Protein AF-A0A838VE76-F1 (afdb_monomer_lite)

Radius of gyration: 12.75 Å; chains: 1; bounding box: 34×27×24 Å

pLDDT: mean 85.64, std 15.6, range [34.88, 96.81]

Secondary structure (DSSP, 8-state):
-------PPP-SSEEEET-BGGGTSTT----B-SEEEE-SSHHHHHHHHHTS-TTS--------

Structure (mmCIF, N/CA/C/O backbone):
data_AF-A0A838VE76-F1
#
_entry.id   AF-A0A838VE76-F1
#
loop_
_atom_site.group_PDB
_atom_site.id
_atom_site.type_symbol
_atom_site.label_atom_id
_atom_site.label_alt_id
_atom_site.label_comp_id
_atom_site.label_asym_id
_atom_site.label_entity_id
_atom_site.label_seq_id
_atom_site.pdbx_PDB_ins_code
_atom_site.Cartn_x
_atom_site.Cartn_y
_atom_site.Cartn_z
_atom_site.occupancy
_atom_site.B_iso_or_equiv
_atom_site.auth_seq_id
_atom_site.auth_comp_id
_atom_site.auth_asym_id
_atom_site.auth_atom_id
_atom_site.pdbx_PDB_model_num
ATOM 1 N N . MET A 1 1 ? -12.582 -14.763 15.832 1.00 38.19 1 MET A N 1
ATOM 2 C CA . MET A 1 1 ? -12.438 -14.581 14.372 1.00 38.19 1 MET A CA 1
ATOM 3 C C . MET A 1 1 ? -13.654 -13.807 13.895 1.00 38.19 1 MET A C 1
ATOM 5 O O . MET A 1 1 ? -14.634 -14.411 13.484 1.00 38.19 1 MET A O 1
ATOM 9 N N . THR A 1 2 ? -13.648 -12.488 14.066 1.00 34.88 2 THR A N 1
ATOM 10 C CA . THR A 1 2 ? -14.780 -11.646 13.663 1.00 34.88 2 THR A CA 1
ATOM 11 C C . THR A 1 2 ? -14.397 -11.012 12.339 1.00 34.88 2 THR A C 1
ATOM 13 O O . THR A 1 2 ? -13.458 -10.226 12.283 1.00 34.88 2 THR A O 1
ATOM 16 N N . ALA A 1 3 ? -15.058 -11.433 11.264 1.00 46.91 3 ALA A N 1
ATOM 17 C CA . ALA A 1 3 ? -14.901 -10.826 9.955 1.00 46.91 3 ALA A CA 1
ATOM 18 C C . ALA A 1 3 ? -15.544 -9.437 10.001 1.00 46.91 3 ALA A C 1
ATOM 20 O O . ALA A 1 3 ? -16.771 -9.317 9.979 1.00 46.91 3 ALA A O 1
ATOM 21 N N . THR A 1 4 ? -14.729 -8.389 10.102 1.00 48.56 4 THR A N 1
ATOM 22 C CA . THR A 1 4 ? -15.213 -7.032 9.870 1.00 48.56 4 THR A CA 1
ATOM 23 C C . T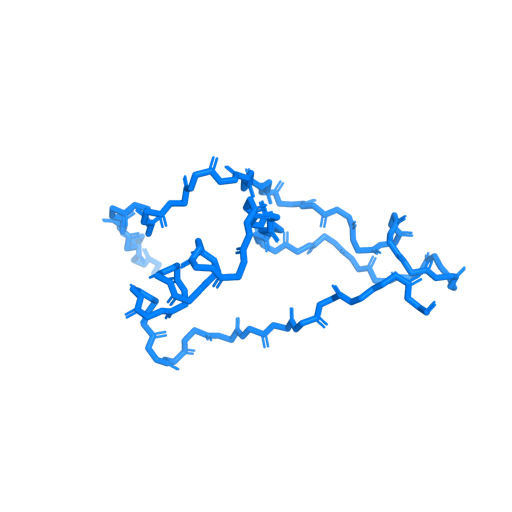HR A 1 4 ? -15.530 -6.931 8.384 1.00 48.56 4 THR A C 1
ATOM 25 O O . THR A 1 4 ? -14.642 -6.841 7.540 1.00 48.56 4 THR A O 1
ATOM 28 N N . CYS A 1 5 ? -16.817 -7.017 8.058 1.00 47.19 5 CYS A N 1
ATOM 29 C CA . CYS A 1 5 ? -17.351 -6.719 6.7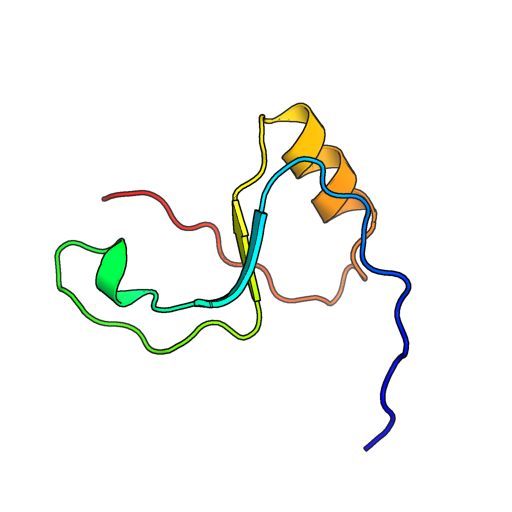37 1.00 47.19 5 CYS A CA 1
ATOM 30 C C . CYS A 1 5 ? -17.221 -5.202 6.510 1.00 47.19 5 CYS A C 1
ATOM 32 O O . CYS A 1 5 ? -18.189 -4.458 6.642 1.00 47.19 5 CYS A O 1
ATOM 34 N N . LEU A 1 6 ? -15.996 -4.716 6.294 1.00 51.69 6 LEU A N 1
ATOM 35 C CA . LEU A 1 6 ? -15.750 -3.313 5.992 1.00 51.69 6 LEU A CA 1
ATOM 36 C C . LEU A 1 6 ? -16.150 -3.086 4.542 1.00 51.69 6 LEU A C 1
ATOM 38 O O . LEU A 1 6 ? -15.582 -3.685 3.626 1.00 51.69 6 LEU A O 1
ATOM 42 N N . ALA A 1 7 ? -17.132 -2.210 4.343 1.00 54.78 7 ALA A N 1
ATOM 43 C CA . ALA A 1 7 ? -17.284 -1.504 3.085 1.00 54.78 7 ALA A CA 1
ATOM 44 C C . ALA A 1 7 ? -15.886 -1.040 2.659 1.00 54.78 7 ALA A C 1
ATOM 46 O O . ALA A 1 7 ? -15.223 -0.305 3.391 1.00 54.78 7 ALA A O 1
ATOM 47 N N . ARG A 1 8 ? -15.399 -1.586 1.543 1.00 62.34 8 ARG A N 1
ATOM 48 C CA . ARG A 1 8 ? -14.030 -1.360 1.083 1.00 62.34 8 ARG A CA 1
ATOM 49 C C . ARG A 1 8 ? -13.797 0.152 1.007 1.00 62.34 8 ARG A C 1
ATOM 51 O O . ARG A 1 8 ? -14.661 0.828 0.436 1.00 62.34 8 ARG A O 1
ATOM 58 N N . PRO A 1 9 ? -12.689 0.683 1.553 1.00 76.62 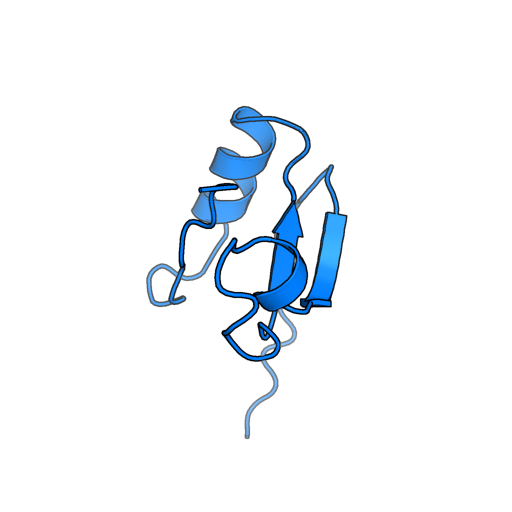9 PRO A N 1
ATOM 59 C CA . PRO A 1 9 ? -12.392 2.098 1.418 1.00 76.62 9 PRO A CA 1
ATOM 60 C C . PRO A 1 9 ? -12.452 2.481 -0.066 1.00 76.62 9 PRO A C 1
ATOM 62 O O . PRO A 1 9 ? -12.018 1.685 -0.911 1.00 76.62 9 PRO A O 1
ATOM 65 N N . PRO A 1 10 ? -13.035 3.639 -0.409 1.00 82.19 10 PRO A N 1
ATOM 66 C CA . PRO A 1 10 ? -13.147 4.053 -1.796 1.00 82.19 10 PRO A CA 1
ATOM 67 C C . PRO A 1 10 ? -11.745 4.185 -2.396 1.00 82.19 10 PRO A C 1
ATOM 69 O O . PRO A 1 10 ? -10.906 4.909 -1.865 1.00 82.19 10 PRO A O 1
ATOM 72 N N . LEU A 1 11 ? -11.512 3.462 -3.490 1.00 92.50 11 LEU A N 1
ATOM 73 C CA . LEU A 1 11 ? -10.299 3.538 -4.294 1.00 92.50 11 LEU A CA 1
ATOM 74 C C . LEU A 1 11 ? -10.699 3.513 -5.771 1.00 92.50 11 LEU A C 1
ATOM 76 O O . LEU A 1 11 ? -11.442 2.623 -6.189 1.00 92.50 11 LEU A O 1
ATOM 80 N N . GLU A 1 12 ? -10.216 4.479 -6.547 1.00 94.88 12 GLU A N 1
ATOM 81 C CA . GLU A 1 12 ? -10.360 4.497 -8.009 1.00 94.88 12 GLU A CA 1
ATOM 82 C C . GLU A 1 12 ? -9.325 3.601 -8.703 1.00 94.88 12 GLU A C 1
ATOM 84 O O . GLU A 1 12 ? -9.576 3.100 -9.798 1.00 94.88 12 GLU A O 1
ATOM 89 N N . GLY A 1 13 ? -8.159 3.427 -8.080 1.00 94.31 13 GLY A N 1
ATOM 90 C CA . GLY A 1 13 ? -7.108 2.512 -8.505 1.00 94.31 13 GLY A CA 1
ATOM 91 C C . GLY A 1 13 ? -7.414 1.026 -8.269 1.00 94.31 13 GLY A C 1
ATOM 92 O O . GLY A 1 13 ? -8.558 0.573 -8.262 1.00 94.31 13 GLY A O 1
ATOM 93 N N . GLU A 1 14 ? -6.359 0.235 -8.086 1.00 94.56 14 GLU A N 1
ATOM 94 C CA . GLU A 1 14 ? -6.432 -1.226 -8.007 1.00 94.56 14 GLU A CA 1
ATOM 95 C C . GLU A 1 14 ? -6.151 -1.744 -6.592 1.00 94.56 14 GLU A C 1
ATOM 97 O O . GLU A 1 14 ? -5.256 -1.257 -5.898 1.00 94.56 14 GLU A O 1
ATOM 102 N N . ILE A 1 15 ? -6.885 -2.785 -6.190 1.00 94.12 15 ILE A N 1
ATOM 103 C CA . ILE A 1 15 ? -6.643 -3.543 -4.959 1.00 94.12 15 ILE A CA 1
ATOM 104 C C . ILE A 1 15 ? -6.454 -5.008 -5.327 1.00 94.12 15 ILE A C 1
ATOM 106 O O . ILE A 1 15 ? -7.346 -5.625 -5.909 1.00 94.12 15 ILE A O 1
ATOM 110 N N . VAL A 1 16 ? -5.315 -5.574 -4.937 1.00 93.38 16 VAL A N 1
ATOM 111 C CA . VAL A 1 16 ? -4.989 -6.988 -5.131 1.00 93.38 16 VAL A CA 1
ATOM 112 C C . VAL A 1 16 ? -4.830 -7.664 -3.780 1.00 93.38 16 VAL A C 1
ATOM 114 O O . VAL A 1 16 ? -3.954 -7.308 -2.995 1.00 93.38 16 VAL A O 1
ATOM 117 N N . HIS A 1 17 ? -5.651 -8.675 -3.520 1.00 94.25 17 HIS A N 1
ATOM 118 C CA . HIS A 1 17 ? -5.451 -9.559 -2.376 1.00 94.25 17 HIS A CA 1
ATOM 119 C C . HIS A 1 17 ? -4.270 -10.495 -2.639 1.00 94.25 17 HIS A C 1
ATOM 121 O O . HIS A 1 17 ? -4.192 -11.093 -3.712 1.00 94.25 17 HIS A O 1
ATOM 127 N N . GLY A 1 18 ? -3.369 -10.650 -1.668 1.00 93.75 18 GLY A N 1
ATOM 128 C CA . GLY A 1 18 ? -2.236 -11.567 -1.812 1.00 93.75 18 GLY A CA 1
ATOM 129 C C . GLY A 1 18 ? -1.168 -11.099 -2.809 1.00 93.75 18 GLY A C 1
ATOM 130 O O . GLY A 1 18 ? -0.426 -11.930 -3.329 1.00 93.75 18 GLY A O 1
ATOM 131 N N . GLY A 1 19 ? -1.102 -9.800 -3.123 1.00 93.38 19 GLY A N 1
ATOM 132 C CA . GLY A 1 19 ? -0.142 -9.263 -4.091 1.00 93.38 19 GLY A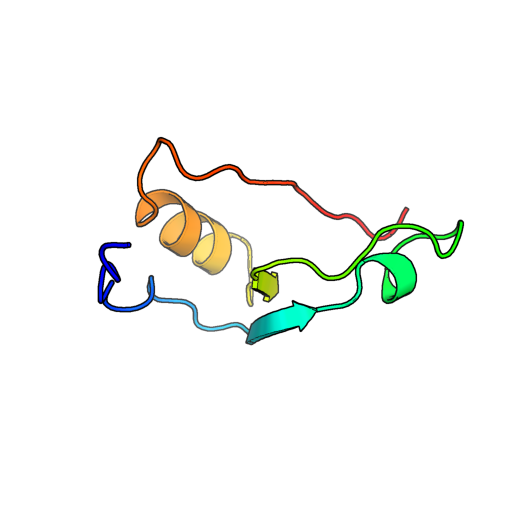 CA 1
ATOM 133 C C . GLY A 1 19 ? 1.311 -9.516 -3.668 1.00 93.38 19 GLY A C 1
ATOM 134 O O . GLY A 1 19 ? 1.683 -9.237 -2.528 1.00 93.38 19 GLY A O 1
ATOM 135 N N . SER A 1 20 ? 2.132 -10.040 -4.582 1.00 92.88 20 SER A N 1
ATOM 136 C CA . SER A 1 20 ? 3.548 -10.351 -4.340 1.00 92.88 20 SER A CA 1
ATOM 137 C C . SER A 1 20 ? 4.376 -9.074 -4.189 1.00 92.88 20 SER A C 1
ATOM 139 O O . SER A 1 20 ? 4.445 -8.259 -5.109 1.00 92.88 20 SER A O 1
ATOM 141 N N . LEU A 1 21 ? 5.046 -8.904 -3.046 1.00 91.25 21 LEU A N 1
ATOM 142 C CA . LEU A 1 21 ? 5.997 -7.803 -2.854 1.00 91.25 21 LEU A CA 1
ATOM 143 C C . LEU A 1 21 ? 7.292 -8.012 -3.656 1.00 91.25 21 LEU A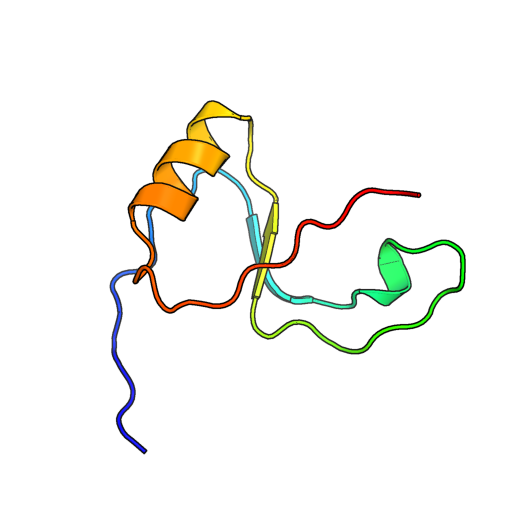 C 1
ATOM 145 O O . LEU A 1 21 ? 7.891 -7.040 -4.120 1.00 91.25 21 LEU A O 1
ATOM 149 N N . ALA A 1 22 ? 7.685 -9.269 -3.884 1.00 91.00 22 ALA A N 1
ATOM 150 C CA . ALA A 1 22 ? 8.862 -9.639 -4.672 1.00 91.00 22 ALA A CA 1
ATOM 151 C C . ALA A 1 22 ? 8.807 -9.134 -6.127 1.00 91.00 22 ALA A C 1
ATOM 153 O O . ALA A 1 22 ? 9.847 -8.970 -6.774 1.00 91.00 22 ALA A O 1
ATOM 154 N N . ASP A 1 23 ? 7.613 -8.837 -6.640 1.00 89.19 23 ASP A N 1
ATOM 155 C CA . ASP A 1 23 ? 7.426 -8.313 -7.993 1.00 89.19 23 ASP A CA 1
ATOM 156 C C . ASP A 1 23 ? 7.947 -6.871 -8.123 1.00 89.19 23 ASP A C 1
ATOM 158 O O . ASP A 1 23 ? 8.389 -6.481 -9.207 1.00 89.19 23 ASP A O 1
ATOM 162 N N . PHE A 1 24 ? 7.969 -6.115 -7.018 1.00 85.88 24 PHE A N 1
ATOM 163 C CA . PHE A 1 24 ? 8.265 -4.677 -6.993 1.00 85.88 24 PHE A CA 1
ATOM 164 C C . PHE A 1 24 ? 9.629 -4.321 -6.402 1.00 85.88 24 PHE A C 1
ATOM 166 O O . PHE A 1 24 ? 10.087 -3.199 -6.596 1.00 85.88 24 PHE A O 1
ATOM 173 N N . ILE A 1 25 ? 10.292 -5.244 -5.703 1.00 84.50 25 ILE A N 1
ATOM 174 C CA . ILE A 1 25 ? 11.581 -4.962 -5.065 1.00 84.50 25 ILE A CA 1
ATOM 175 C C . ILE A 1 25 ? 12.749 -5.619 -5.806 1.00 84.50 25 ILE A C 1
ATOM 177 O O . ILE A 1 25 ? 12.671 -6.773 -6.230 1.00 84.50 25 ILE A O 1
ATOM 181 N N . TRP A 1 26 ? 13.875 -4.905 -5.916 1.00 84.81 26 TRP A N 1
ATOM 182 C CA . TRP A 1 26 ? 15.059 -5.365 -6.658 1.00 84.81 26 TRP A CA 1
ATOM 183 C C . TRP A 1 26 ? 15.599 -6.717 -6.176 1.00 84.81 26 TRP A C 1
ATOM 185 O O . TRP A 1 26 ? 15.932 -7.585 -6.978 1.00 84.81 26 TRP A O 1
ATOM 195 N N . PHE A 1 27 ? 15.643 -6.921 -4.857 1.00 88.38 27 PHE A N 1
ATOM 196 C CA . PHE A 1 27 ? 16.125 -8.167 -4.259 1.00 88.38 27 PHE A CA 1
ATOM 197 C C . PHE A 1 27 ? 15.185 -9.361 -4.468 1.00 88.38 27 PHE A C 1
ATOM 199 O O . PHE A 1 27 ? 15.561 -10.476 -4.115 1.00 88.38 27 PHE A O 1
ATOM 206 N N . ARG A 1 28 ? 13.989 -9.154 -5.042 1.00 87.06 28 ARG A N 1
ATOM 207 C CA . ARG A 1 28 ? 12.975 -10.197 -5.273 1.00 87.06 28 ARG A CA 1
ATOM 208 C C . ARG A 1 28 ? 12.594 -10.968 -4.003 1.00 87.06 28 ARG A C 1
ATOM 210 O O . ARG A 1 28 ? 12.324 -12.164 -4.048 1.00 87.06 28 ARG A O 1
ATOM 217 N N . THR A 1 29 ? 12.589 -10.288 -2.862 1.00 88.19 29 THR A N 1
ATOM 218 C CA . THR A 1 29 ? 12.194 -10.844 -1.560 1.00 88.19 29 THR A CA 1
ATOM 219 C C . THR A 1 29 ? 10.836 -10.291 -1.101 1.00 88.19 29 THR A C 1
ATOM 221 O O . THR A 1 29 ? 10.226 -9.464 -1.770 1.00 88.19 29 THR A O 1
ATOM 224 N N . GLY A 1 30 ? 10.331 -10.761 0.041 1.00 86.94 30 GLY A N 1
ATOM 225 C CA . GLY A 1 30 ? 9.031 -10.341 0.575 1.00 86.94 30 GLY A CA 1
ATOM 226 C C . GLY A 1 30 ? 7.873 -11.221 0.099 1.00 86.94 30 GLY A C 1
ATOM 227 O O . GLY A 1 30 ? 7.789 -11.603 -1.065 1.00 86.94 30 GLY A O 1
ATOM 228 N N . GLY A 1 31 ? 7.003 -11.588 1.042 1.00 90.12 31 GLY A N 1
ATOM 229 C CA . GLY A 1 31 ? 5.850 -12.452 0.796 1.00 90.12 31 GLY A CA 1
ATOM 230 C C . GLY A 1 31 ? 4.664 -11.724 0.158 1.00 90.12 31 GLY A C 1
ATOM 231 O O . GLY A 1 31 ? 4.766 -10.579 -0.281 1.00 90.12 31 GLY A O 1
ATOM 232 N N . ALA A 1 32 ? 3.521 -12.405 0.133 1.00 94.62 32 ALA A N 1
ATOM 233 C CA . ALA A 1 32 ? 2.257 -11.817 -0.286 1.00 94.62 32 ALA A CA 1
ATOM 234 C C . ALA A 1 32 ? 1.758 -10.800 0.753 1.00 94.62 32 ALA A C 1
ATOM 236 O O . ALA A 1 32 ? 1.660 -11.118 1.939 1.00 94.62 32 ALA A O 1
ATOM 237 N N . ALA A 1 33 ? 1.420 -9.592 0.305 1.00 94.00 33 ALA A N 1
ATOM 238 C CA . ALA A 1 33 ? 0.688 -8.628 1.113 1.00 94.00 33 ALA A CA 1
ATOM 239 C C . ALA A 1 33 ? -0.762 -9.094 1.298 1.00 94.00 33 ALA A C 1
ATOM 241 O O . ALA A 1 33 ? -1.352 -9.661 0.379 1.00 94.00 33 ALA A O 1
ATOM 242 N N . GLU A 1 34 ? -1.372 -8.800 2.447 1.00 93.44 34 GLU A N 1
ATOM 243 C CA . GLU A 1 34 ? -2.814 -9.023 2.626 1.00 93.44 34 GLU A CA 1
ATOM 244 C C . GLU A 1 34 ? -3.613 -8.256 1.565 1.00 93.44 34 GLU A C 1
ATOM 246 O O . GLU A 1 34 ? -4.476 -8.822 0.888 1.00 93.44 34 GLU A O 1
ATOM 251 N N . LEU A 1 35 ? -3.246 -6.985 1.374 1.00 93.25 35 LEU A N 1
ATOM 252 C CA . LEU A 1 35 ? -3.740 -6.093 0.337 1.00 93.25 35 LEU A CA 1
ATOM 253 C C . LEU A 1 35 ? -2.570 -5.327 -0.277 1.00 93.25 35 LEU A C 1
ATOM 255 O O . LEU A 1 35 ? -1.829 -4.640 0.423 1.00 93.25 35 LEU A O 1
ATOM 259 N N . LEU A 1 36 ? -2.442 -5.405 -1.596 1.00 93.81 36 LEU A N 1
ATOM 260 C CA . LEU A 1 36 ? -1.582 -4.536 -2.381 1.00 93.81 36 LEU A CA 1
ATOM 261 C C . LEU A 1 36 ? -2.453 -3.499 -3.090 1.00 93.81 36 LEU A C 1
ATOM 263 O O . LEU A 1 36 ? -3.257 -3.838 -3.959 1.00 93.81 36 LEU A O 1
ATOM 267 N N . VAL A 1 37 ? -2.286 -2.239 -2.702 1.00 94.56 37 VAL A N 1
ATOM 268 C CA . VAL A 1 37 ? -3.084 -1.109 -3.186 1.00 94.56 37 VAL A CA 1
ATOM 269 C C . VAL A 1 37 ? -2.245 -0.269 -4.140 1.00 94.56 37 VAL A C 1
ATOM 271 O O . VAL A 1 37 ? -1.149 0.165 -3.788 1.00 94.56 37 VAL A O 1
ATOM 274 N N . ARG A 1 38 ? -2.762 -0.024 -5.345 1.00 94.06 38 ARG A N 1
ATOM 275 C CA . ARG A 1 38 ? -2.159 0.871 -6.340 1.00 94.06 38 ARG A CA 1
ATOM 276 C C . ARG A 1 38 ? -3.138 2.010 -6.628 1.00 94.06 38 ARG A C 1
ATOM 278 O O . ARG A 1 38 ? -4.051 1.816 -7.429 1.00 94.06 38 ARG A O 1
ATOM 285 N N . PRO A 1 39 ? -2.994 3.167 -5.959 1.00 95.38 39 PRO A N 1
ATOM 286 C CA . PRO A 1 39 ? -3.884 4.302 -6.167 1.00 95.38 39 PRO A CA 1
ATOM 287 C C . PRO A 1 39 ? -3.685 4.888 -7.567 1.00 95.38 39 PRO A C 1
ATOM 289 O O . PRO A 1 39 ? -2.584 4.844 -8.120 1.00 95.38 39 PRO A O 1
ATOM 292 N N . LYS A 1 40 ? -4.742 5.471 -8.131 1.00 96.81 40 LYS A N 1
ATOM 293 C CA . LYS A 1 40 ? -4.683 6.161 -9.427 1.00 96.81 40 LYS A CA 1
ATOM 294 C C . LYS A 1 40 ? -3.765 7.386 -9.384 1.00 96.81 40 LYS A C 1
ATOM 296 O O . LYS A 1 40 ? -3.033 7.648 -10.334 1.00 96.81 40 LYS A O 1
ATOM 301 N N . ASP A 1 41 ? -3.828 8.138 -8.287 1.00 95.94 41 ASP A N 1
ATOM 302 C CA . ASP A 1 41 ? -3.039 9.340 -8.032 1.00 95.94 41 ASP A CA 1
ATOM 303 C C . ASP A 1 41 ? -2.932 9.625 -6.518 1.00 95.94 41 ASP A C 1
ATOM 305 O O . ASP A 1 41 ? -3.417 8.864 -5.677 1.00 95.94 41 ASP A O 1
ATOM 309 N N . GLY A 1 42 ? -2.273 10.726 -6.146 1.00 95.69 42 GLY A N 1
ATOM 310 C CA . GLY A 1 42 ? -2.098 11.101 -4.738 1.00 95.69 42 GLY A CA 1
ATOM 311 C C . GLY A 1 42 ? -3.396 11.492 -4.019 1.00 95.69 42 GLY A C 1
ATOM 312 O O . GLY A 1 42 ? -3.498 11.321 -2.803 1.00 95.69 42 GLY A O 1
ATOM 313 N N . GLY A 1 43 ? -4.401 11.991 -4.744 1.00 96.25 43 GLY A N 1
ATOM 314 C CA . GLY A 1 43 ? -5.713 12.297 -4.176 1.00 96.25 43 GLY A CA 1
ATOM 315 C C . GLY A 1 43 ? -6.478 11.023 -3.826 1.00 96.25 43 GLY A C 1
ATOM 316 O O . GLY A 1 43 ? -7.061 10.939 -2.745 1.00 96.25 43 GLY A O 1
ATOM 317 N N . ASP A 1 44 ? -6.417 10.024 -4.705 1.00 96.00 44 ASP A N 1
ATOM 318 C CA . ASP A 1 44 ? -6.963 8.682 -4.479 1.00 96.00 44 ASP A CA 1
ATOM 319 C C . ASP A 1 44 ? -6.303 8.009 -3.262 1.00 96.00 44 ASP A C 1
ATOM 321 O O . ASP A 1 44 ? -6.993 7.541 -2.358 1.00 96.00 44 ASP A O 1
ATOM 325 N N . LEU A 1 45 ? -4.968 8.082 -3.156 1.00 95.00 45 LEU A N 1
ATOM 326 C CA . LEU A 1 45 ? -4.227 7.575 -1.994 1.00 95.00 45 LEU A CA 1
ATOM 327 C C . LEU A 1 45 ? -4.669 8.235 -0.681 1.00 95.00 45 LEU A C 1
ATOM 329 O O . LEU A 1 45 ? -4.914 7.546 0.306 1.00 95.00 45 LEU A O 1
ATOM 333 N N . SER A 1 46 ? -4.766 9.566 -0.663 1.00 95.38 46 SER A N 1
ATOM 334 C CA . SER A 1 46 ? -5.134 10.320 0.541 1.00 95.38 46 SER A CA 1
ATOM 335 C C . SER A 1 46 ? -6.538 9.957 1.033 1.00 95.38 46 SER A C 1
ATOM 337 O O . SER A 1 46 ? -6.738 9.712 2.223 1.00 95.38 46 SER A O 1
ATOM 339 N N . ARG A 1 47 ? -7.505 9.842 0.112 1.00 95.19 47 ARG A N 1
ATOM 340 C CA . ARG A 1 47 ? -8.877 9.414 0.433 1.00 95.19 47 ARG A CA 1
ATOM 341 C C . ARG A 1 47 ? -8.916 7.985 0.961 1.00 95.19 47 ARG A C 1
ATOM 343 O O . ARG A 1 47 ? -9.597 7.740 1.952 1.00 95.19 47 ARG A O 1
ATOM 350 N N . PHE A 1 48 ? -8.180 7.072 0.326 1.00 94.50 48 PHE A N 1
ATOM 351 C CA . PHE A 1 48 ? -8.097 5.681 0.757 1.00 94.50 48 PHE A CA 1
ATOM 352 C C . PHE A 1 48 ? -7.537 5.572 2.179 1.00 94.50 48 PHE A C 1
ATOM 354 O O . PHE A 1 48 ? -8.185 4.986 3.041 1.00 94.50 48 PHE A O 1
ATOM 361 N N . LEU A 1 49 ? -6.380 6.191 2.449 1.00 93.69 49 LEU A N 1
ATOM 362 C CA . LEU A 1 49 ? -5.741 6.159 3.769 1.00 93.69 49 LEU A CA 1
ATOM 363 C C . LEU A 1 49 ? -6.595 6.835 4.846 1.00 93.69 49 LEU A C 1
ATOM 365 O O . LEU A 1 49 ? -6.686 6.323 5.955 1.00 93.69 49 LEU A O 1
ATOM 369 N N . GLY A 1 50 ? -7.258 7.950 4.523 1.00 94.31 50 GLY A N 1
ATOM 370 C CA . GLY A 1 50 ? -8.143 8.651 5.457 1.00 94.31 50 GLY A CA 1
ATOM 371 C C . GLY A 1 50 ? -9.411 7.876 5.832 1.00 94.31 50 GLY A C 1
ATOM 372 O O . GLY A 1 50 ? -10.060 8.223 6.815 1.00 94.31 50 GLY A O 1
ATOM 373 N N . ALA A 1 51 ? -9.770 6.845 5.062 1.00 92.38 51 ALA A N 1
ATOM 374 C CA . ALA A 1 51 ? -10.908 5.971 5.329 1.00 92.38 51 ALA A CA 1
ATOM 375 C C . ALA A 1 51 ? -10.523 4.657 6.038 1.00 92.38 51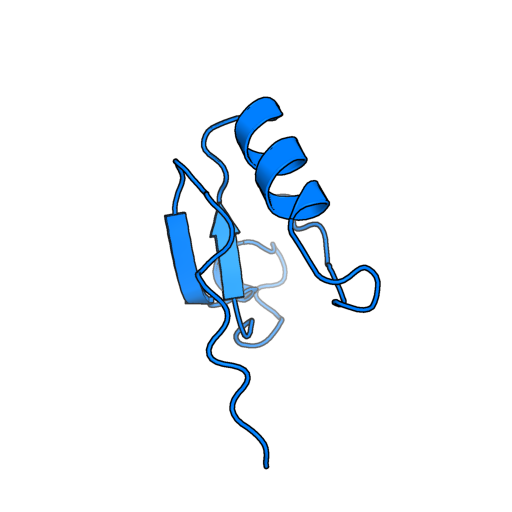 ALA A C 1
ATOM 377 O O . ALA A 1 51 ? -11.414 3.876 6.376 1.00 92.38 51 ALA A O 1
ATOM 378 N N . LEU A 1 52 ? -9.229 4.392 6.253 1.00 91.69 52 LEU A N 1
ATOM 379 C CA . LEU A 1 52 ? -8.774 3.235 7.024 1.00 91.69 52 LEU A CA 1
ATOM 380 C C . LEU A 1 52 ? -8.982 3.453 8.525 1.00 91.69 52 LEU A C 1
ATOM 382 O O . LEU A 1 52 ? -8.957 4.581 9.018 1.00 91.69 52 LEU A O 1
ATOM 386 N N . ASP A 1 53 ? -9.139 2.347 9.256 1.00 91.19 53 ASP A N 1
ATOM 387 C CA . ASP A 1 53 ? -8.973 2.372 10.709 1.00 91.19 53 ASP A CA 1
ATOM 388 C C . ASP A 1 53 ? -7.544 2.870 11.014 1.00 91.19 53 ASP A C 1
ATOM 390 O O . ASP A 1 53 ? -6.605 2.323 10.424 1.00 91.19 53 ASP A O 1
ATOM 394 N N . PRO A 1 54 ? -7.352 3.881 11.884 1.00 91.44 54 PRO A N 1
ATOM 395 C CA . PRO A 1 54 ? -6.030 4.400 12.237 1.00 91.44 54 PRO A CA 1
ATOM 396 C C . PRO A 1 54 ? -5.037 3.341 12.731 1.00 91.44 54 PRO A C 1
ATOM 398 O O . PRO A 1 54 ? -3.832 3.527 12.581 1.00 91.44 54 PRO A O 1
ATOM 401 N N . GLU A 1 55 ? -5.527 2.229 13.283 1.00 94.38 55 GLU A N 1
ATOM 402 C CA . GLU A 1 55 ? -4.705 1.110 13.751 1.00 94.38 55 GLU A CA 1
ATOM 403 C C . GLU A 1 55 ? -4.293 0.153 12.619 1.00 94.38 55 GLU A C 1
ATOM 405 O O . GLU A 1 55 ? -3.533 -0.789 12.846 1.00 94.38 55 GLU A O 1
ATOM 410 N N . THR A 1 56 ? -4.776 0.367 11.388 1.00 92.56 56 THR A N 1
ATOM 411 C CA . THR A 1 56 ? -4.420 -0.456 10.225 1.00 92.56 56 THR A CA 1
ATOM 412 C C . THR A 1 56 ? -2.944 -0.253 9.877 1.00 92.56 56 THR A C 1
ATOM 414 O O . THR A 1 56 ? -2.557 0.851 9.481 1.00 92.56 56 THR A O 1
ATOM 417 N N . PRO A 1 57 ? -2.099 -1.299 9.939 1.00 93.44 57 PRO A N 1
ATOM 418 C CA . PRO A 1 57 ? -0.706 -1.180 9.539 1.00 93.44 57 PRO A CA 1
ATOM 419 C C . PRO A 1 57 ? -0.602 -0.906 8.040 1.00 93.44 57 PRO A C 1
ATOM 421 O O . PRO A 1 57 ? -1.182 -1.618 7.219 1.00 93.44 57 PRO A O 1
ATOM 424 N N . VAL A 1 58 ? 0.182 0.105 7.675 1.00 94.12 58 VAL A N 1
ATOM 425 C CA . VAL A 1 58 ? 0.454 0.452 6.278 1.00 94.12 58 VAL A CA 1
ATOM 426 C C . VAL A 1 58 ? 1.954 0.451 6.020 1.00 94.12 58 VAL A C 1
ATOM 428 O O . VAL A 1 58 ? 2.748 0.892 6.848 1.00 94.12 58 VAL A O 1
ATOM 431 N N . MET A 1 59 ? 2.346 -0.036 4.847 1.00 92.38 59 MET A N 1
ATOM 432 C CA . MET A 1 59 ? 3.726 -0.003 4.376 1.00 92.38 59 MET A CA 1
ATOM 433 C C . MET A 1 59 ? 3.754 0.645 2.998 1.00 92.38 59 MET A C 1
ATOM 435 O O . MET A 1 59 ? 3.126 0.153 2.062 1.00 92.38 59 MET A O 1
ATOM 439 N N . ALA A 1 60 ? 4.490 1.747 2.870 1.00 91.62 60 ALA A N 1
ATOM 440 C CA . ALA A 1 60 ? 4.734 2.354 1.572 1.00 91.62 60 ALA A CA 1
ATOM 441 C C . ALA A 1 60 ? 5.716 1.484 0.778 1.00 91.62 60 ALA A C 1
ATOM 443 O O . ALA A 1 60 ? 6.794 1.146 1.270 1.00 91.62 60 ALA A O 1
ATOM 444 N N . VAL A 1 61 ? 5.346 1.141 -0.455 1.00 88.31 61 VAL A N 1
ATOM 445 C CA . VAL A 1 61 ? 6.184 0.366 -1.374 1.00 88.31 61 VAL A CA 1
ATOM 446 C C . VAL A 1 61 ? 6.546 1.257 -2.557 1.00 88.31 61 VAL A C 1
ATOM 448 O O . VAL A 1 61 ? 5.677 1.661 -3.327 1.00 88.31 61 VAL A O 1
ATOM 451 N N . GLY A 1 62 ? 7.831 1.592 -2.676 1.00 81.94 62 GLY A N 1
ATOM 452 C CA . GLY A 1 62 ? 8.411 2.193 -3.878 1.00 81.94 62 GLY A CA 1
ATOM 453 C C . GLY A 1 62 ? 8.999 1.126 -4.805 1.00 81.94 62 GLY A C 1
ATOM 454 O O . GLY A 1 62 ? 9.003 -0.055 -4.473 1.00 81.94 62 GLY A O 1
ATOM 455 N N . VAL A 1 63 ? 9.534 1.542 -5.953 1.00 74.31 63 VAL A N 1
ATOM 456 C CA . VAL A 1 63 ? 10.162 0.634 -6.939 1.00 74.31 63 VAL A CA 1
ATOM 457 C C . VAL A 1 63 ? 11.666 0.401 -6.719 1.00 74.31 63 VAL A C 1
ATOM 459 O O . VAL A 1 63 ? 12.302 -0.253 -7.542 1.00 74.31 63 VAL A O 1
ATOM 462 N N . GLY A 1 64 ? 12.219 0.879 -5.597 1.00 60.91 64 GLY A N 1
ATOM 463 C CA . GLY A 1 64 ? 13.663 0.876 -5.337 1.00 60.91 64 GLY A CA 1
ATOM 464 C C . GLY A 1 64 ? 14.335 2.096 -5.934 1.00 60.91 64 GLY A C 1
ATOM 465 O O . GLY A 1 64 ? 14.535 2.113 -7.166 1.00 60.91 64 GLY A O 1
#

Sequence (64 aa):
MTATCLARPPLEGEIVHGGSLADFIWFRTGGAAELLVRPKDGGDLSRFLGALDPETPVMAVGVG

Foldseek 3Di:
DDPPPDPQQDAPFDKDAQDQLLVQEPVSDDGGDRIDTDGPDPVRVVSNVVPDDPPDDDDDGHND